Protein AF-A0A368G8Z0-F1 (afdb_monomer_lite)

Foldseek 3Di:
DAAPPDDDPDPPDDCVVVDDPQAQKEWEADPPALFGDPRDIDGHPDPVSVVLVVVLVVCQVVAAPEPQPHSRNSNLLSCCVVFQVPFPLNVVLVVLRNHHHDPVSSRVSSVSSVVSNVPGDDSHYHYDYDPPPPD

Structure (mmCIF, N/CA/C/O backbone):
data_AF-A0A368G8Z0-F1
#
_entry.id   AF-A0A368G8Z0-F1
#
loop_
_atom_site.group_PDB
_atom_site.id
_atom_site.type_symbol
_atom_site.label_atom_id
_atom_site.label_alt_id
_atom_site.label_comp_id
_atom_site.label_asym_id
_atom_site.label_entity_id
_atom_site.label_seq_id
_atom_site.pdbx_PDB_ins_code
_atom_site.Cartn_x
_atom_site.Cartn_y
_atom_site.Cartn_z
_atom_site.occupancy
_atom_site.B_iso_or_equiv
_atom_site.auth_seq_id
_atom_site.auth_comp_id
_atom_site.auth_asym_id
_atom_site.auth_atom_id
_atom_site.pdbx_PDB_model_num
ATOM 1 N N . MET A 1 1 ? -13.472 3.399 2.318 1.00 83.19 1 MET A N 1
ATOM 2 C CA . MET A 1 1 ? -13.817 3.162 0.897 1.00 83.19 1 MET A CA 1
ATOM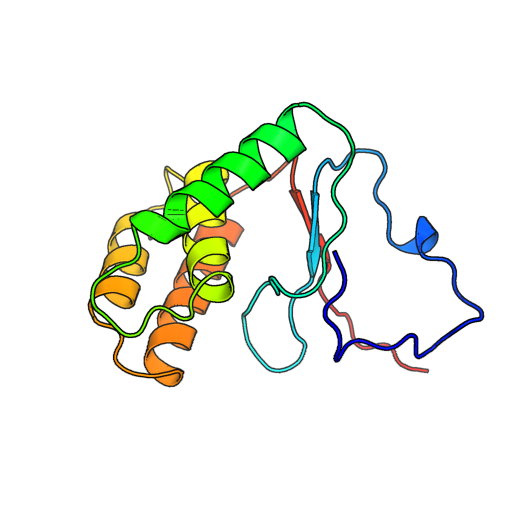 3 C C . MET A 1 1 ? -14.333 1.741 0.763 1.00 83.19 1 MET A C 1
ATOM 5 O O . MET A 1 1 ? -13.864 0.911 1.533 1.00 83.19 1 MET A O 1
ATOM 9 N N . ILE A 1 2 ? -15.295 1.479 -0.125 1.00 89.94 2 ILE A N 1
ATOM 10 C CA . ILE A 1 2 ? -15.817 0.134 -0.417 1.00 89.94 2 ILE A CA 1
ATOM 11 C C . ILE A 1 2 ? -16.066 0.055 -1.928 1.00 89.94 2 ILE A C 1
ATOM 13 O O . ILE A 1 2 ? -16.784 0.907 -2.456 1.00 89.94 2 ILE A O 1
ATOM 17 N N . ASP A 1 3 ? -15.471 -0.928 -2.597 1.00 90.44 3 ASP A N 1
ATOM 18 C CA . ASP A 1 3 ? -15.679 -1.179 -4.024 1.00 90.44 3 ASP A CA 1
ATOM 19 C C . ASP A 1 3 ? -17.075 -1.753 -4.307 1.00 90.44 3 ASP A C 1
ATOM 21 O O . ASP A 1 3 ? -17.719 -2.365 -3.454 1.00 90.44 3 ASP A O 1
ATOM 25 N N . ALA A 1 4 ? -17.559 -1.555 -5.534 1.00 93.25 4 ALA A N 1
ATOM 26 C CA . ALA A 1 4 ? -18.914 -1.937 -5.935 1.00 93.25 4 ALA A CA 1
ATOM 27 C C . ALA A 1 4 ? -19.159 -3.459 -5.966 1.00 93.25 4 ALA A C 1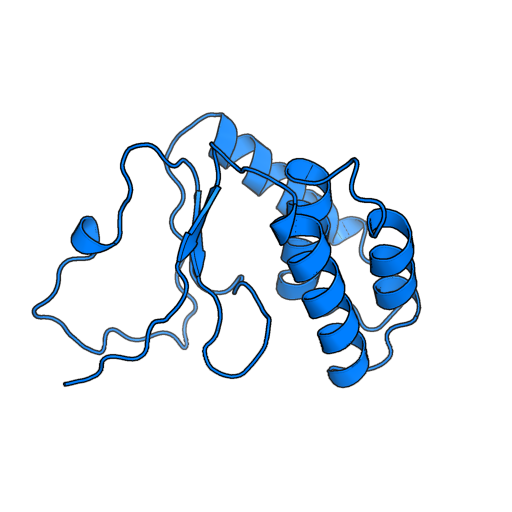
ATOM 29 O O . ALA A 1 4 ? -20.309 -3.891 -6.023 1.00 93.25 4 ALA A O 1
ATOM 30 N N . ASP A 1 5 ? -18.098 -4.265 -5.945 1.00 89.94 5 ASP A N 1
ATOM 31 C CA . ASP A 1 5 ? -18.131 -5.727 -5.907 1.00 89.94 5 ASP A CA 1
ATOM 32 C C . ASP A 1 5 ? -17.931 -6.304 -4.491 1.00 89.94 5 ASP A C 1
ATOM 34 O O . ASP A 1 5 ? -17.818 -7.520 -4.327 1.00 89.94 5 ASP A O 1
ATOM 38 N N . ILE A 1 6 ? -17.951 -5.454 -3.456 1.00 88.44 6 ILE A N 1
ATOM 39 C CA . ILE A 1 6 ? -17.864 -5.856 -2.048 1.00 88.44 6 ILE A CA 1
ATOM 40 C C . ILE A 1 6 ? -19.251 -5.842 -1.396 1.00 88.44 6 ILE A C 1
ATOM 42 O O . ILE A 1 6 ? -19.991 -4.861 -1.462 1.00 88.44 6 ILE A O 1
ATOM 46 N N . GLY A 1 7 ? -19.591 -6.942 -0.718 1.00 88.62 7 GLY A N 1
ATOM 47 C CA . GLY A 1 7 ? -20.865 -7.127 -0.023 1.00 88.62 7 GLY A CA 1
ATOM 48 C C . GLY A 1 7 ? -20.700 -7.492 1.453 1.00 88.62 7 GLY A C 1
ATOM 49 O O . GLY A 1 7 ? -19.717 -8.113 1.856 1.00 88.62 7 GLY A O 1
ATOM 50 N N . VAL A 1 8 ? -21.692 -7.129 2.268 1.00 89.38 8 VAL A N 1
ATOM 51 C CA . VAL A 1 8 ? -21.767 -7.534 3.680 1.00 89.38 8 VAL A CA 1
ATOM 52 C C . VAL A 1 8 ? -22.249 -8.983 3.762 1.00 89.38 8 VAL A C 1
ATOM 54 O O . VAL A 1 8 ? -23.353 -9.289 3.320 1.00 89.38 8 VAL A O 1
ATOM 57 N N . VAL A 1 9 ? -21.431 -9.864 4.345 1.00 89.75 9 VAL A N 1
ATOM 58 C CA . VAL A 1 9 ? -21.744 -11.302 4.500 1.00 89.75 9 VAL A CA 1
ATOM 59 C C . VAL A 1 9 ? -22.266 -11.683 5.889 1.00 89.75 9 VAL A C 1
ATOM 61 O O . VAL A 1 9 ? -22.811 -12.768 6.061 1.00 89.75 9 VAL A O 1
ATOM 64 N N . ASN A 1 10 ? -22.086 -10.815 6.890 1.00 91.00 10 ASN A N 1
ATOM 65 C CA . ASN A 1 10 ? -22.564 -11.031 8.254 1.00 91.00 10 ASN A CA 1
ATOM 66 C C . ASN A 1 10 ? -23.078 -9.716 8.847 1.00 91.00 10 ASN A C 1
ATOM 68 O O . ASN A 1 10 ? -22.319 -8.918 9.392 1.00 91.00 10 ASN A O 1
ATOM 72 N N . GLU A 1 11 ? -24.386 -9.511 8.752 1.00 89.06 11 GLU A N 1
ATOM 73 C CA . GLU A 1 11 ? -25.102 -8.325 9.221 1.00 89.06 11 GLU A CA 1
ATOM 74 C C . GLU A 1 11 ? -25.246 -8.248 10.747 1.00 89.06 11 GLU A C 1
ATOM 76 O O . GLU A 1 11 ? -25.666 -7.223 11.283 1.00 89.06 11 GLU A O 1
ATOM 81 N N . LYS A 1 12 ? -24.913 -9.328 11.463 1.00 94.94 12 LYS A N 1
ATOM 82 C CA . LYS A 1 12 ? -25.000 -9.384 12.930 1.00 94.94 12 LYS A CA 1
ATOM 83 C C . LYS A 1 12 ? -23.767 -8.809 13.615 1.00 94.94 12 LYS A C 1
ATOM 85 O O . LYS A 1 12 ? -23.820 -8.547 14.816 1.00 94.94 12 LYS A O 1
ATOM 90 N N . ARG A 1 13 ? -22.670 -8.639 12.875 1.00 92.31 13 ARG A N 1
ATOM 91 C CA . ARG A 1 13 ? -21.432 -8.039 13.373 1.00 92.31 13 ARG A CA 1
ATOM 92 C C . ARG A 1 13 ? -21.353 -6.572 13.000 1.00 92.31 13 ARG A C 1
ATOM 94 O O . ARG A 1 13 ? -21.864 -6.137 11.971 1.00 92.31 13 ARG A O 1
ATOM 101 N N . ARG A 1 14 ? -20.701 -5.811 13.866 1.00 91.81 14 ARG A N 1
ATOM 102 C CA . ARG A 1 14 ? -20.512 -4.372 13.729 1.00 91.81 14 ARG A CA 1
ATOM 103 C C . ARG A 1 14 ? -19.121 -4.066 13.196 1.00 91.81 14 ARG A C 1
ATOM 105 O O . ARG A 1 14 ? -18.160 -4.760 13.523 1.00 91.81 14 ARG A O 1
ATOM 112 N N . ILE A 1 15 ? -18.999 -3.012 12.392 1.00 90.25 15 ILE A N 1
ATOM 113 C CA . ILE A 1 15 ? -17.705 -2.615 11.822 1.00 90.25 15 ILE A CA 1
ATOM 114 C C . ILE A 1 15 ? -16.734 -2.140 12.909 1.00 90.25 15 ILE A C 1
ATOM 116 O O . ILE A 1 15 ? -15.530 -2.338 12.797 1.00 90.25 15 ILE A O 1
ATOM 120 N N . GLU A 1 16 ? -17.269 -1.592 13.998 1.00 92.81 16 GLU A N 1
ATOM 121 C CA . GLU A 1 16 ? -16.546 -1.129 15.179 1.00 92.81 16 GLU A CA 1
ATOM 122 C C . GLU A 1 16 ? -15.744 -2.243 15.863 1.00 92.81 16 GLU A C 1
ATOM 124 O O . GLU A 1 16 ? -14.753 -1.949 16.523 1.00 92.81 16 GLU A O 1
ATOM 129 N N . GLU A 1 17 ? -16.115 -3.513 15.671 1.00 91.50 17 GLU A N 1
ATOM 130 C CA . GLU A 1 17 ? -15.347 -4.667 16.163 1.00 91.50 17 GLU A CA 1
ATOM 131 C C . GLU A 1 17 ? -13.993 -4.829 15.452 1.00 91.50 17 GLU A C 1
ATOM 133 O O . GLU A 1 17 ? -13.113 -5.522 15.956 1.00 91.50 17 GLU A O 1
ATOM 138 N N . PHE A 1 18 ? -13.829 -4.209 14.282 1.00 88.44 18 PHE A N 1
ATOM 139 C CA . PHE A 1 18 ? -12.618 -4.261 13.461 1.00 88.44 18 PHE A CA 1
ATOM 140 C C . PHE A 1 18 ? -11.840 -2.937 13.478 1.00 88.44 18 PHE A C 1
ATOM 142 O O . PHE A 1 18 ? -10.833 -2.806 12.781 1.00 88.44 18 PHE A O 1
ATOM 149 N N . ILE A 1 19 ? -12.304 -1.947 14.249 1.00 92.56 19 ILE A N 1
ATOM 150 C CA . ILE A 1 19 ? -11.651 -0.644 14.373 1.00 92.56 19 ILE A CA 1
ATOM 151 C C . ILE A 1 19 ? -10.684 -0.665 15.553 1.00 92.56 19 ILE A C 1
ATOM 153 O O . ILE A 1 19 ? -11.082 -0.845 16.702 1.00 92.56 19 ILE A O 1
ATOM 157 N N . ASP A 1 20 ? -9.418 -0.384 15.263 1.00 92.31 20 ASP A N 1
ATOM 158 C CA . ASP A 1 20 ? -8.441 0.030 16.262 1.00 92.31 20 ASP A CA 1
ATOM 159 C C . ASP A 1 20 ? -8.436 1.567 16.353 1.00 92.31 20 ASP A C 1
ATOM 161 O O . ASP A 1 20 ? -8.032 2.277 15.424 1.00 92.31 20 ASP A O 1
ATOM 165 N N . TRP A 1 21 ? -8.919 2.087 17.485 1.00 92.38 21 TRP A N 1
ATOM 166 C CA . TRP A 1 21 ? -9.058 3.523 17.745 1.00 92.38 21 TRP A CA 1
ATOM 167 C C . TRP A 1 21 ? -7.734 4.245 18.014 1.00 92.38 21 TRP A C 1
ATOM 169 O O . TRP A 1 21 ? -7.747 5.473 18.144 1.00 92.38 21 TRP A O 1
ATOM 179 N N . ASP A 1 22 ? -6.594 3.567 17.919 1.00 93.56 22 ASP A N 1
ATOM 180 C CA . ASP A 1 22 ? -5.270 4.196 17.898 1.00 93.56 22 ASP A CA 1
ATOM 181 C C . ASP A 1 22 ? -4.681 4.299 16.479 1.00 93.56 22 ASP A C 1
ATOM 183 O O . ASP A 1 22 ? -3.612 4.875 16.287 1.00 93.56 22 ASP A O 1
ATOM 187 N N . LYS A 1 23 ? -5.385 3.781 15.461 1.00 93.75 23 LYS A N 1
ATOM 188 C CA . LYS A 1 23 ? -4.900 3.713 14.073 1.00 93.75 23 LYS A CA 1
ATOM 189 C C . LYS A 1 23 ? -5.582 4.718 13.157 1.00 93.75 23 LYS A C 1
ATOM 191 O O . LYS A 1 23 ? -6.800 4.912 13.192 1.00 93.75 23 LYS A O 1
ATOM 196 N N . ASP A 1 24 ? -4.797 5.352 12.298 1.00 95.75 24 ASP A N 1
ATOM 197 C CA . ASP A 1 24 ? -5.299 6.318 11.322 1.00 95.75 24 ASP A CA 1
ATOM 198 C C . ASP A 1 24 ? -5.823 5.636 10.061 1.00 95.75 24 ASP A C 1
ATOM 200 O O . ASP A 1 24 ? -6.772 6.117 9.443 1.00 95.75 24 ASP A O 1
ATOM 204 N N . LEU A 1 25 ? -5.223 4.506 9.694 1.00 95.88 25 LEU A N 1
ATOM 205 C CA . LEU A 1 25 ? -5.580 3.729 8.516 1.00 95.88 25 LEU A CA 1
ATOM 206 C C . LEU A 1 25 ? -5.667 2.252 8.873 1.00 95.88 25 LEU A C 1
ATOM 208 O O . LEU A 1 25 ? -4.787 1.720 9.551 1.00 95.88 25 LEU A O 1
ATOM 212 N N . ILE A 1 26 ? -6.708 1.589 8.381 1.00 95.00 26 ILE A N 1
ATOM 213 C CA . ILE A 1 26 ? -6.894 0.149 8.534 1.00 95.00 26 ILE A CA 1
ATOM 214 C C . ILE A 1 26 ? -7.135 -0.447 7.153 1.00 95.00 26 ILE A C 1
ATOM 216 O O . ILE A 1 26 ? -8.137 -0.153 6.498 1.00 95.00 26 ILE A O 1
ATOM 220 N N . PHE A 1 27 ? -6.205 -1.294 6.736 1.00 94.12 27 PHE A N 1
ATOM 221 C CA . PHE A 1 27 ? -6.298 -2.121 5.540 1.00 94.12 27 PHE A CA 1
ATOM 222 C C . PHE A 1 27 ? -6.418 -3.593 5.940 1.00 94.12 27 PHE A C 1
ATOM 224 O O . PHE A 1 27 ? -6.271 -3.939 7.114 1.00 94.12 27 PHE A O 1
ATOM 231 N N . TYR A 1 28 ? -6.637 -4.474 4.968 1.00 90.69 28 TYR A N 1
ATOM 232 C CA . TYR A 1 28 ? -6.601 -5.916 5.185 1.00 90.69 28 TYR A CA 1
ATOM 233 C C . TYR A 1 28 ? -5.910 -6.644 4.033 1.00 90.69 28 TYR A C 1
ATOM 235 O O . TYR A 1 28 ? -5.823 -6.134 2.912 1.00 90.69 28 TYR A O 1
ATOM 243 N N . GLU A 1 29 ? -5.389 -7.828 4.335 1.00 88.81 29 GLU A N 1
ATOM 244 C CA . GLU A 1 29 ? -4.816 -8.743 3.348 1.00 88.81 29 GLU A CA 1
ATOM 245 C C . GLU A 1 29 ? -5.922 -9.529 2.637 1.00 88.81 29 GLU A C 1
ATOM 247 O O . GLU A 1 29 ? -6.872 -9.985 3.274 1.00 88.81 29 GLU A O 1
ATOM 252 N N . ARG A 1 30 ? -5.805 -9.726 1.322 1.00 84.25 30 ARG A N 1
ATOM 253 C CA . ARG A 1 30 ? -6.677 -10.666 0.608 1.00 84.25 30 ARG A CA 1
ATOM 254 C C . ARG A 1 30 ? -6.345 -12.103 1.029 1.00 84.25 30 ARG A C 1
ATOM 256 O O . ARG A 1 30 ? -5.192 -12.446 1.256 1.00 84.25 30 ARG A O 1
ATOM 263 N N . PHE A 1 31 ? -7.349 -12.976 1.040 1.00 79.38 31 PHE A N 1
ATOM 264 C CA . PHE A 1 31 ? -7.186 -14.369 1.480 1.00 79.38 31 PHE A CA 1
ATOM 265 C C . PHE A 1 31 ? -6.426 -15.271 0.493 1.00 79.38 31 PHE A C 1
ATOM 267 O O . PHE A 1 31 ? -5.942 -16.335 0.871 1.00 79.38 31 PHE A O 1
ATOM 274 N N . PHE A 1 32 ? -6.358 -14.894 -0.788 1.00 76.38 32 PHE A N 1
ATOM 275 C CA . PHE A 1 32 ? -5.844 -15.755 -1.863 1.00 76.38 32 PHE A CA 1
ATOM 276 C C . PHE A 1 32 ? -4.505 -15.297 -2.451 1.00 76.38 32 PHE A C 1
ATOM 278 O O . PHE A 1 32 ? -3.946 -15.995 -3.297 1.00 76.38 32 PHE A O 1
ATOM 285 N N . ASN A 1 33 ? -3.990 -14.133 -2.050 1.00 77.69 33 ASN A N 1
ATOM 286 C CA . ASN A 1 33 ? -2.695 -13.627 -2.495 1.00 77.69 33 ASN A CA 1
ATOM 287 C C . ASN A 1 33 ? -2.043 -12.765 -1.398 1.00 77.69 33 ASN A C 1
ATOM 289 O O . ASN A 1 33 ? -2.630 -12.514 -0.353 1.00 77.69 33 ASN A O 1
ATOM 293 N N . PHE A 1 34 ? -0.805 -12.322 -1.618 1.00 79.88 34 PHE A N 1
ATOM 294 C CA . PHE A 1 34 ? -0.050 -11.533 -0.636 1.00 79.88 34 PHE A CA 1
ATOM 295 C C . PHE A 1 34 ? -0.406 -10.035 -0.651 1.00 79.88 34 PHE A C 1
ATOM 297 O O . PHE A 1 34 ? 0.382 -9.213 -0.183 1.00 79.88 34 PHE A O 1
ATOM 304 N N . GLU A 1 35 ? -1.547 -9.650 -1.228 1.00 88.62 35 GLU A N 1
ATOM 305 C CA . GLU A 1 35 ? -1.899 -8.243 -1.404 1.00 88.62 35 GLU A CA 1
ATOM 306 C C . GLU A 1 35 ? -2.596 -7.667 -0.178 1.00 88.62 35 GLU A C 1
ATOM 308 O O . GLU A 1 35 ? -3.566 -8.226 0.332 1.00 88.62 35 GLU A O 1
ATOM 313 N N . ILE A 1 36 ? -2.167 -6.473 0.223 1.00 92.88 36 ILE A N 1
ATOM 314 C CA . ILE A 1 36 ? -2.990 -5.572 1.031 1.00 92.88 36 ILE A CA 1
ATOM 315 C C . ILE A 1 36 ? -3.959 -4.894 0.071 1.00 92.88 36 ILE A C 1
ATOM 317 O O . ILE A 1 36 ? -3.511 -4.236 -0.865 1.00 92.88 36 ILE A O 1
ATOM 321 N N . THR A 1 37 ? -5.267 -5.057 0.245 1.00 91.75 37 THR A N 1
ATOM 322 C CA . THR A 1 37 ? -6.220 -4.608 -0.776 1.00 91.75 37 THR A CA 1
ATOM 323 C C . THR A 1 37 ? -6.388 -3.086 -0.806 1.00 91.75 37 THR A C 1
ATOM 325 O O . THR A 1 37 ? -6.429 -2.423 0.229 1.00 91.75 37 THR A O 1
ATOM 328 N N . ALA A 1 38 ? -6.505 -2.529 -2.009 1.00 94.25 38 ALA A N 1
ATOM 329 C CA . ALA A 1 38 ? -6.882 -1.136 -2.215 1.00 94.25 38 ALA A CA 1
ATOM 330 C C . ALA A 1 38 ? -8.403 -0.947 -2.206 1.00 94.25 38 ALA A C 1
ATOM 332 O O . ALA A 1 38 ? -8.867 0.123 -1.831 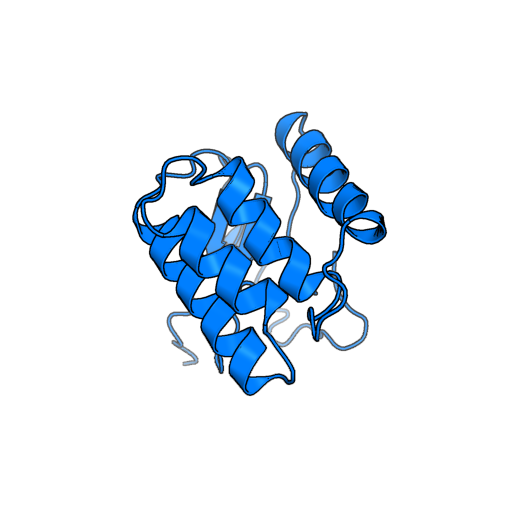1.00 94.25 38 ALA A O 1
ATOM 333 N N . GLY A 1 39 ? -9.177 -1.986 -2.541 1.00 90.62 39 GLY A N 1
ATOM 334 C CA . GLY A 1 39 ? -10.613 -1.868 -2.813 1.00 90.62 39 GLY A CA 1
ATOM 335 C C . GLY A 1 39 ? -11.498 -1.635 -1.589 1.00 90.62 39 GLY A C 1
ATOM 336 O O . GLY A 1 39 ? -12.668 -1.271 -1.692 1.00 90.62 39 GLY A O 1
ATOM 337 N N . THR A 1 40 ? -10.981 -1.844 -0.378 1.00 91.56 40 THR A N 1
ATOM 338 C CA . THR A 1 40 ? -11.702 -1.504 0.853 1.00 91.56 40 THR A CA 1
ATOM 339 C C . THR A 1 40 ? -10.721 -1.219 1.980 1.00 91.56 40 THR A C 1
ATOM 341 O O . THR A 1 40 ? -9.817 -2.005 2.245 1.00 91.56 40 THR A O 1
ATOM 344 N N . TYR A 1 41 ? -10.921 -0.094 2.659 1.00 94.69 41 TYR A N 1
ATOM 345 C CA . TYR A 1 41 ? -10.120 0.331 3.806 1.00 94.69 41 TYR A CA 1
ATOM 346 C C . TYR A 1 41 ? -10.894 1.333 4.661 1.00 94.69 41 TYR A C 1
ATOM 348 O O . TYR A 1 41 ? -11.828 2.003 4.188 1.00 94.69 41 TYR A O 1
ATOM 356 N N . LEU A 1 42 ? -10.469 1.469 5.915 1.00 95.69 42 LEU A N 1
ATOM 357 C CA . LEU A 1 42 ? -10.931 2.503 6.833 1.00 95.69 42 LEU A CA 1
ATOM 358 C C . LEU A 1 42 ? -9.857 3.576 6.964 1.00 95.69 42 LEU A C 1
ATOM 360 O O . LEU A 1 42 ? -8.676 3.275 7.115 1.00 95.69 42 LEU A O 1
ATOM 364 N N . ALA A 1 43 ? -10.286 4.831 6.918 1.00 96.38 43 ALA A N 1
ATOM 365 C CA . ALA A 1 43 ? -9.429 5.984 7.127 1.00 96.38 43 ALA A CA 1
ATOM 366 C C . ALA A 1 43 ? -10.082 6.887 8.169 1.00 96.38 43 ALA A C 1
ATOM 368 O O . ALA A 1 43 ? -11.227 7.319 8.010 1.00 96.38 43 ALA A O 1
ATOM 369 N N . ARG A 1 44 ? -9.352 7.167 9.246 1.00 96.06 44 ARG A N 1
ATOM 370 C CA . ARG A 1 44 ? -9.732 8.166 10.238 1.00 96.06 44 ARG A CA 1
ATOM 371 C C . ARG A 1 44 ? -9.684 9.541 9.595 1.00 96.06 44 ARG A C 1
ATOM 373 O O . ARG A 1 44 ? -8.842 9.826 8.750 1.00 96.06 44 ARG A O 1
ATOM 380 N N . ASN A 1 45 ? -10.533 10.444 10.065 1.00 96.19 45 ASN A N 1
ATOM 381 C CA . ASN A 1 45 ? -10.459 11.851 9.694 1.00 96.19 45 ASN A CA 1
ATOM 382 C C . ASN A 1 45 ? -9.282 12.594 10.376 1.00 96.19 45 ASN A C 1
ATOM 384 O O . ASN A 1 45 ? -9.484 13.620 11.025 1.00 96.19 45 ASN A O 1
ATOM 388 N N . SER A 1 46 ? -8.057 12.082 10.260 1.00 96.56 46 SER A N 1
ATOM 389 C CA . SER A 1 46 ? -6.841 12.649 10.854 1.00 96.56 46 SER A CA 1
ATOM 390 C C . SER A 1 46 ? -5.941 13.309 9.812 1.00 96.56 46 SER A C 1
ATOM 392 O O . SER A 1 46 ? -6.175 13.215 8.606 1.00 96.56 46 SER A O 1
ATOM 394 N N . GLU A 1 47 ? -4.936 14.049 10.272 1.00 96.31 47 GLU A N 1
ATOM 395 C CA . GLU A 1 47 ? -3.918 14.634 9.395 1.00 96.31 47 GLU A CA 1
ATOM 396 C C . GLU A 1 47 ? -3.074 13.540 8.727 1.00 96.31 47 GLU A C 1
ATOM 398 O O . GLU A 1 47 ? -2.929 13.543 7.507 1.00 96.31 47 GLU A O 1
ATOM 403 N N . ALA A 1 48 ? -2.626 12.542 9.497 1.00 94.88 48 ALA A N 1
ATOM 404 C CA . ALA A 1 48 ? -1.828 11.428 8.991 1.00 94.88 48 ALA A CA 1
ATOM 405 C C . ALA A 1 48 ? -2.546 10.640 7.881 1.00 94.88 48 ALA A C 1
ATOM 407 O O . ALA A 1 48 ? -1.955 10.371 6.836 1.00 94.88 48 ALA A O 1
ATOM 408 N N . ALA A 1 49 ? -3.836 10.329 8.057 1.00 96.31 49 ALA A N 1
ATOM 409 C CA . ALA A 1 49 ? -4.612 9.642 7.026 1.00 96.31 49 ALA A CA 1
ATOM 410 C C . ALA A 1 49 ? -4.754 10.484 5.748 1.00 96.31 49 ALA A C 1
ATOM 412 O O . ALA A 1 49 ? -4.637 9.950 4.648 1.00 96.31 49 ALA A O 1
ATOM 413 N N . ARG A 1 50 ? -4.970 11.803 5.867 1.00 97.12 50 ARG A N 1
ATOM 414 C CA . ARG A 1 50 ? -5.052 12.698 4.700 1.00 97.12 50 ARG A CA 1
ATOM 415 C C . ARG A 1 50 ? -3.733 12.755 3.938 1.00 97.12 50 ARG A C 1
ATOM 417 O O . ARG A 1 50 ? -3.763 12.614 2.721 1.00 97.12 50 ARG A O 1
ATOM 424 N N . ILE A 1 51 ? -2.611 12.920 4.641 1.00 96.19 51 ILE A N 1
ATOM 425 C CA . ILE A 1 51 ? -1.270 12.945 4.039 1.00 96.19 51 ILE A CA 1
ATOM 426 C C . ILE A 1 51 ? -1.004 11.632 3.301 1.00 96.19 51 ILE A C 1
ATOM 428 O O . ILE A 1 51 ? -0.633 11.646 2.130 1.00 96.19 51 ILE A O 1
ATOM 432 N N . PHE A 1 52 ? -1.274 10.498 3.950 1.00 96.31 52 PHE A N 1
ATOM 433 C CA . PHE A 1 52 ? -1.083 9.191 3.333 1.00 96.31 52 PHE A CA 1
ATOM 434 C C . PHE A 1 52 ? -1.946 9.017 2.076 1.00 96.31 52 PHE A C 1
ATOM 436 O O . PHE A 1 52 ? -1.433 8.595 1.044 1.00 96.31 52 PHE A O 1
ATOM 443 N N . LEU A 1 53 ? -3.244 9.339 2.137 1.00 97.19 53 LEU A N 1
ATOM 444 C CA . LEU A 1 53 ? -4.151 9.190 0.993 1.00 97.19 53 LEU A CA 1
ATOM 445 C C . LEU A 1 53 ? -3.792 10.142 -0.155 1.00 97.19 53 LEU A C 1
ATOM 447 O O . LEU A 1 53 ? -3.903 9.757 -1.316 1.00 97.19 53 LEU A O 1
ATOM 451 N N . GLN A 1 54 ? -3.338 11.360 0.153 1.00 97.56 54 GLN A N 1
ATOM 452 C CA . GLN A 1 54 ? -2.853 12.310 -0.849 1.00 97.56 54 GLN A CA 1
ATOM 453 C C . GLN A 1 54 ? -1.594 11.790 -1.542 1.00 97.56 54 GLN A C 1
ATOM 455 O O . GLN A 1 54 ? -1.564 11.733 -2.768 1.00 97.56 54 GLN A O 1
ATOM 460 N N . GLY A 1 55 ? -0.592 11.341 -0.784 1.00 96.56 55 GLY A N 1
ATOM 461 C CA . GLY A 1 55 ? 0.637 10.808 -1.368 1.00 96.56 55 GLY A CA 1
ATOM 462 C C . GLY A 1 55 ? 0.413 9.521 -2.169 1.00 96.56 55 GLY A C 1
ATOM 463 O O . GLY A 1 55 ? 0.995 9.356 -3.242 1.00 96.56 55 GLY A O 1
ATOM 464 N N . TRP A 1 56 ? -0.512 8.658 -1.732 1.00 97.62 56 TRP A N 1
ATOM 465 C CA . TRP A 1 56 ? -0.938 7.509 -2.531 1.00 97.62 56 TRP A CA 1
ATOM 466 C C . TRP A 1 56 ? -1.585 7.950 -3.852 1.00 97.62 56 TRP A C 1
ATOM 468 O O . TRP A 1 56 ? -1.218 7.435 -4.908 1.00 97.62 56 TRP A O 1
ATOM 478 N N . ALA A 1 57 ? -2.494 8.930 -3.823 1.00 97.12 57 ALA A N 1
ATOM 479 C CA . ALA A 1 57 ? -3.145 9.452 -5.026 1.00 97.12 57 ALA A CA 1
ATOM 480 C C . ALA A 1 57 ? -2.148 10.105 -6.001 1.00 97.12 57 ALA A C 1
ATOM 482 O O . ALA A 1 57 ? -2.259 9.931 -7.212 1.00 97.12 57 ALA A O 1
ATOM 483 N N . GLU A 1 58 ? -1.121 10.792 -5.496 1.00 97.19 58 GLU A N 1
ATOM 484 C CA . GLU A 1 58 ? -0.072 11.386 -6.332 1.00 97.19 58 GLU A CA 1
ATOM 485 C C . GLU A 1 58 ? 0.729 10.363 -7.150 1.00 97.19 58 GLU A C 1
ATOM 487 O O . GLU A 1 58 ? 1.370 10.739 -8.139 1.00 97.19 58 GLU A O 1
ATOM 492 N N . LEU A 1 59 ? 0.721 9.081 -6.764 1.00 96.25 59 LEU A N 1
ATOM 493 C CA . LEU A 1 59 ? 1.377 8.037 -7.547 1.00 96.25 59 LEU A CA 1
ATOM 494 C C . LEU A 1 59 ? 0.675 7.752 -8.871 1.00 96.25 59 LEU A C 1
ATOM 496 O O . LEU A 1 59 ? 1.333 7.209 -9.752 1.00 96.25 59 LEU A O 1
ATOM 500 N N . GLU A 1 60 ? -0.588 8.146 -9.063 1.00 93.81 60 GLU A N 1
ATOM 501 C CA . GLU A 1 60 ? -1.308 7.949 -10.330 1.00 93.81 60 GLU A CA 1
ATOM 502 C C . GLU A 1 60 ? -0.525 8.520 -11.528 1.00 93.81 60 GLU A C 1
ATOM 504 O O . GLU A 1 60 ? -0.426 7.881 -12.574 1.00 93.81 60 GLU A O 1
ATOM 509 N N . GLY A 1 61 ? 0.120 9.679 -11.349 1.00 92.69 61 GLY A N 1
ATOM 510 C CA . GLY A 1 61 ? 0.973 10.308 -12.364 1.00 92.69 61 GLY A CA 1
ATOM 511 C C . GLY A 1 61 ? 2.429 9.821 -12.391 1.00 92.69 61 GLY A C 1
ATOM 512 O O . GLY A 1 61 ? 3.211 10.309 -13.205 1.00 92.69 61 GLY A O 1
ATOM 513 N N . LYS A 1 62 ? 2.820 8.905 -11.496 1.00 94.62 62 LYS A N 1
ATOM 514 C CA . LYS A 1 62 ? 4.208 8.443 -11.280 1.00 94.62 62 LYS A CA 1
ATOM 515 C C . LYS A 1 62 ? 4.356 6.918 -11.422 1.00 94.62 62 LYS A C 1
ATOM 517 O O . LYS A 1 62 ? 5.376 6.361 -11.017 1.00 94.62 62 LYS A O 1
ATOM 522 N N . LEU A 1 63 ? 3.347 6.235 -11.967 1.00 96.88 63 LEU A N 1
ATOM 523 C CA . LEU A 1 63 ? 3.372 4.785 -12.174 1.00 96.88 63 LEU A CA 1
ATOM 524 C C . LEU A 1 63 ? 4.462 4.394 -13.186 1.00 96.88 63 LEU A C 1
ATOM 526 O O . LEU A 1 63 ? 4.705 5.133 -14.146 1.00 96.88 63 LEU A O 1
ATOM 530 N N . PRO A 1 64 ? 5.116 3.233 -13.016 1.00 96.81 64 PRO A N 1
ATOM 531 C CA . PRO A 1 64 ? 6.120 2.786 -13.968 1.00 96.81 64 PRO A CA 1
ATOM 532 C C . PRO A 1 64 ? 5.479 2.414 -15.309 1.00 96.81 64 PRO A C 1
ATOM 534 O O . PRO A 1 64 ? 4.337 1.960 -15.367 1.00 96.81 64 PRO A O 1
ATOM 537 N N . ALA A 1 65 ? 6.242 2.534 -16.399 1.00 96.75 65 ALA A N 1
ATOM 538 C CA . ALA A 1 65 ? 5.807 2.178 -17.757 1.00 96.75 65 ALA A CA 1
ATOM 539 C C . ALA A 1 65 ? 5.725 0.649 -18.007 1.00 96.75 65 ALA A C 1
ATOM 541 O O . ALA A 1 65 ? 5.872 0.178 -19.134 1.00 96.75 65 ALA A O 1
ATOM 542 N N . SER A 1 66 ? 5.535 -0.129 -16.944 1.00 97.44 66 SER A N 1
ATOM 543 C CA . SER A 1 66 ? 5.464 -1.588 -16.899 1.00 97.44 66 SER A CA 1
ATOM 544 C C . SER A 1 66 ? 4.055 -2.038 -16.493 1.00 97.44 66 SER A C 1
ATOM 546 O O . SER A 1 66 ? 3.166 -1.221 -16.263 1.00 97.44 66 SER A O 1
ATOM 548 N N . PHE A 1 67 ? 3.803 -3.343 -16.387 1.00 97.88 67 PHE A N 1
ATOM 549 C CA . PHE A 1 67 ? 2.546 -3.817 -15.809 1.00 97.88 67 PHE A CA 1
ATOM 550 C C . PHE A 1 67 ? 2.508 -3.511 -14.304 1.00 97.88 67 PHE A C 1
ATOM 552 O O . PHE A 1 67 ? 3.162 -4.183 -13.508 1.00 97.88 67 PHE A O 1
ATOM 559 N N . HIS A 1 68 ? 1.739 -2.500 -13.904 1.00 96.44 68 HIS A N 1
ATOM 560 C CA . HIS A 1 68 ? 1.881 -1.894 -12.576 1.00 96.44 68 HIS A CA 1
ATOM 561 C C . HIS A 1 68 ? 0.714 -2.142 -11.609 1.00 96.44 68 HIS A C 1
ATOM 563 O O . HIS A 1 68 ? 0.859 -1.849 -10.428 1.00 96.44 68 HIS A O 1
ATOM 569 N N . GLY A 1 69 ? -0.432 -2.663 -12.065 1.00 95.25 69 GLY A N 1
ATOM 570 C CA . GLY A 1 69 ? -1.574 -2.965 -11.184 1.00 95.25 69 GLY A CA 1
ATOM 571 C C . GLY A 1 69 ? -2.334 -1.747 -10.645 1.00 95.25 69 GLY A C 1
ATOM 572 O O . GLY A 1 69 ? -3.021 -1.862 -9.639 1.00 95.25 69 GLY A O 1
ATOM 573 N N . LYS A 1 70 ? -2.206 -0.589 -11.306 1.00 95.44 70 LYS A N 1
ATOM 574 C CA . LYS A 1 70 ? -2.876 0.685 -10.963 1.00 95.44 70 LYS A CA 1
ATOM 575 C C . LYS A 1 70 ? -2.707 1.078 -9.482 1.00 95.44 70 LYS A C 1
ATOM 577 O O . LYS A 1 70 ? -1.596 1.017 -8.960 1.00 95.44 70 LYS A O 1
ATOM 582 N N . ASP A 1 71 ? -3.787 1.501 -8.837 1.00 95.62 71 ASP A N 1
ATOM 583 C CA . ASP A 1 71 ? -3.885 1.901 -7.436 1.00 95.62 71 ASP A CA 1
ATOM 584 C C . ASP A 1 71 ? -3.472 0.774 -6.481 1.00 95.62 71 ASP A C 1
ATOM 586 O O . ASP A 1 71 ? -2.754 1.029 -5.516 1.00 95.62 71 ASP A O 1
ATOM 590 N N . GLN A 1 72 ? -3.824 -0.477 -6.794 1.00 95.25 72 GLN A N 1
ATOM 591 C CA . GLN A 1 72 ? -3.478 -1.649 -5.988 1.00 95.25 72 GLN A CA 1
ATOM 592 C C . GLN A 1 72 ? -1.961 -1.878 -5.908 1.00 95.25 72 GLN A C 1
ATOM 594 O O . GLN A 1 72 ? -1.435 -2.157 -4.826 1.00 95.25 72 GLN A O 1
ATOM 599 N N . GLY A 1 73 ? -1.245 -1.735 -7.028 1.00 96.50 73 GLY A N 1
ATOM 600 C CA . GLY A 1 73 ? 0.220 -1.789 -7.048 1.00 96.50 73 GLY A CA 1
ATOM 601 C C . GLY A 1 73 ? 0.861 -0.544 -6.430 1.00 96.50 73 GLY A C 1
ATOM 602 O O . GLY A 1 73 ? 1.797 -0.659 -5.638 1.00 96.50 73 GLY A O 1
ATOM 603 N N . ALA A 1 74 ? 0.301 0.638 -6.710 1.00 97.75 74 ALA A N 1
ATOM 604 C CA . ALA A 1 74 ? 0.743 1.895 -6.111 1.00 97.75 74 ALA A CA 1
ATOM 605 C C . ALA A 1 74 ? 0.641 1.882 -4.579 1.00 97.75 74 ALA A C 1
ATOM 607 O O . ALA A 1 74 ? 1.539 2.386 -3.912 1.00 97.75 74 ALA A O 1
ATOM 608 N N . LEU A 1 75 ? -0.392 1.246 -4.014 1.00 97.38 75 LEU A N 1
ATOM 609 C CA . LEU A 1 75 ? -0.574 1.110 -2.568 1.00 97.38 75 LEU A CA 1
ATOM 610 C C . LEU A 1 75 ? 0.618 0.407 -1.915 1.00 97.38 75 LEU A C 1
ATOM 612 O O . LEU A 1 75 ? 1.108 0.854 -0.884 1.00 97.38 75 LEU A O 1
ATOM 616 N N . HIS A 1 76 ? 1.119 -0.666 -2.531 1.00 96.31 76 HIS A N 1
ATOM 617 C CA . HIS A 1 76 ? 2.251 -1.428 -2.002 1.00 96.31 76 HIS A CA 1
ATOM 618 C C . HIS A 1 76 ? 3.551 -0.619 -2.053 1.00 96.31 76 HIS A C 1
ATOM 620 O O . HIS A 1 76 ? 4.303 -0.603 -1.075 1.00 96.31 76 HIS A O 1
ATOM 626 N N . ALA A 1 77 ? 3.792 0.092 -3.160 1.00 97.06 77 ALA A N 1
ATOM 627 C CA . ALA A 1 77 ? 4.935 0.992 -3.282 1.00 97.06 77 ALA A CA 1
ATOM 628 C C . ALA A 1 77 ? 4.862 2.133 -2.257 1.00 97.06 77 ALA A C 1
ATOM 630 O O . ALA A 1 77 ? 5.853 2.422 -1.589 1.00 97.06 77 ALA A O 1
ATOM 631 N N . TRP A 1 78 ? 3.683 2.739 -2.096 1.00 97.00 78 TRP A N 1
ATOM 632 C CA . TRP A 1 78 ? 3.465 3.843 -1.170 1.00 97.00 78 TRP A CA 1
ATOM 633 C C . TRP A 1 78 ? 3.600 3.421 0.289 1.00 97.00 78 TRP A C 1
ATOM 635 O O . TRP A 1 78 ? 4.310 4.063 1.052 1.00 97.00 78 TRP A O 1
ATOM 645 N N . MET A 1 79 ? 2.999 2.294 0.677 1.00 95.19 79 MET A N 1
ATOM 646 C CA . MET A 1 79 ? 3.166 1.740 2.021 1.00 95.19 79 MET A CA 1
ATOM 647 C C . MET A 1 79 ? 4.634 1.474 2.333 1.00 95.19 79 MET A C 1
ATOM 649 O O . MET A 1 79 ? 5.096 1.795 3.423 1.00 95.19 79 MET A O 1
ATOM 653 N N . MET A 1 80 ? 5.381 0.901 1.387 1.00 94.69 80 MET A N 1
ATOM 654 C CA . MET A 1 80 ? 6.813 0.682 1.564 1.00 94.69 80 MET A CA 1
ATOM 655 C C . MET A 1 80 ? 7.574 2.006 1.714 1.00 94.69 80 MET A C 1
ATOM 657 O O . MET A 1 80 ? 8.440 2.096 2.578 1.00 94.69 80 MET A O 1
ATOM 661 N N . HIS A 1 81 ? 7.243 3.023 0.915 1.00 94.75 81 HIS A N 1
ATOM 662 C CA . HIS A 1 81 ? 7.831 4.360 1.011 1.00 94.75 81 HIS A CA 1
ATOM 663 C C . HIS A 1 81 ? 7.589 5.014 2.369 1.00 94.75 81 HIS A C 1
ATOM 665 O O . HIS A 1 81 ? 8.539 5.424 3.028 1.00 94.75 81 HIS A O 1
ATOM 671 N N . GLU A 1 82 ? 6.339 5.044 2.815 1.00 93.31 82 GLU A N 1
ATOM 672 C CA . GLU A 1 82 ? 5.949 5.735 4.041 1.00 93.31 82 GLU A CA 1
ATOM 673 C C . GLU A 1 82 ? 6.369 4.981 5.304 1.00 93.31 82 GLU A C 1
ATOM 675 O O . GLU A 1 82 ? 6.789 5.581 6.291 1.00 93.31 82 GLU A O 1
ATOM 680 N N . LEU A 1 83 ? 6.249 3.652 5.298 1.00 92.75 83 LEU A N 1
ATOM 681 C CA . LEU A 1 83 ? 6.383 2.849 6.515 1.00 92.75 83 LEU A CA 1
ATOM 682 C C . LEU A 1 83 ? 7.739 2.152 6.615 1.00 92.75 83 LEU A C 1
ATOM 684 O O . LEU A 1 83 ? 8.206 1.886 7.720 1.00 92.75 83 LEU A O 1
ATOM 688 N N . ALA A 1 84 ? 8.385 1.852 5.487 1.00 93.62 84 ALA A N 1
ATOM 689 C CA . ALA A 1 84 ? 9.634 1.097 5.440 1.00 93.62 84 ALA A CA 1
ATOM 690 C C . ALA A 1 84 ? 10.707 1.717 4.513 1.00 93.62 84 ALA A C 1
ATOM 692 O O . ALA A 1 84 ? 11.376 0.969 3.789 1.00 93.62 84 ALA A O 1
ATOM 693 N N . PRO A 1 85 ? 10.956 3.046 4.546 1.00 93.50 85 PRO A N 1
ATOM 694 C CA . PRO A 1 85 ? 11.875 3.702 3.607 1.00 93.50 85 PRO A CA 1
ATOM 695 C C . PRO A 1 85 ? 13.325 3.212 3.726 1.00 93.50 85 PRO A C 1
ATOM 697 O O . PRO A 1 85 ? 14.098 3.317 2.783 1.00 93.50 85 PRO A O 1
ATOM 700 N N . GLN A 1 86 ? 13.702 2.667 4.887 1.00 93.19 86 GLN A N 1
ATOM 701 C CA . GLN A 1 86 ? 15.047 2.146 5.164 1.00 93.19 86 GLN A CA 1
ATOM 702 C C . GLN A 1 86 ? 15.161 0.630 4.954 1.00 93.19 86 GLN A C 1
ATOM 704 O O . GLN A 1 86 ? 16.160 0.014 5.338 1.00 93.19 86 GLN A O 1
ATOM 709 N N . SER A 1 87 ? 14.131 -0.008 4.392 1.00 94.12 87 SER A N 1
ATOM 710 C CA . SER A 1 87 ? 14.184 -1.439 4.128 1.00 94.12 87 SER A CA 1
ATOM 711 C C . SER A 1 87 ? 15.294 -1.759 3.131 1.00 94.12 87 SER A C 1
ATOM 713 O O . SER A 1 87 ? 15.370 -1.183 2.049 1.00 94.12 87 SER A O 1
ATOM 715 N N . LYS A 1 88 ? 16.106 -2.776 3.438 1.00 95.62 88 LYS A N 1
ATOM 716 C CA . LYS A 1 88 ? 17.122 -3.301 2.507 1.00 95.62 88 LYS A CA 1
ATOM 717 C C . LYS A 1 88 ? 16.516 -3.869 1.217 1.00 95.62 88 LYS A C 1
ATOM 719 O O . LYS A 1 88 ? 17.248 -4.153 0.274 1.00 95.62 88 LYS A O 1
ATOM 724 N N . LEU A 1 89 ? 15.200 -4.092 1.196 1.00 96.44 89 LEU A N 1
ATOM 725 C CA . LEU A 1 89 ? 14.468 -4.591 0.037 1.00 96.44 89 LEU A CA 1
ATOM 726 C C . LEU A 1 89 ? 13.925 -3.472 -0.861 1.00 96.44 89 LEU A C 1
ATOM 728 O O . LEU A 1 89 ? 13.491 -3.787 -1.963 1.00 96.44 89 LEU A O 1
ATOM 732 N N . TYR A 1 90 ? 13.978 -2.204 -0.436 1.00 96.50 90 TYR A N 1
ATOM 733 C CA . TYR A 1 90 ? 13.309 -1.082 -1.103 1.00 96.50 90 TYR A CA 1
ATOM 734 C C . TYR A 1 90 ? 13.590 -1.024 -2.614 1.00 96.50 90 TYR A C 1
ATOM 736 O O . TYR A 1 90 ? 12.678 -1.183 -3.430 1.00 96.50 90 TYR A O 1
ATOM 744 N N . ASP A 1 91 ? 14.866 -0.915 -2.993 1.00 98.06 91 ASP A N 1
ATOM 745 C CA . ASP A 1 91 ? 15.277 -0.828 -4.401 1.00 98.06 91 ASP A CA 1
ATOM 746 C C . ASP A 1 91 ? 14.946 -2.103 -5.182 1.00 98.06 91 ASP A C 1
ATOM 748 O O . ASP A 1 91 ? 14.536 -2.050 -6.341 1.00 98.06 91 ASP A O 1
ATOM 752 N N . LYS A 1 92 ? 15.070 -3.266 -4.532 1.00 98.25 92 LYS A N 1
ATOM 753 C CA . LYS A 1 92 ? 14.747 -4.559 -5.142 1.00 98.25 92 LYS A CA 1
ATOM 754 C C . LYS A 1 92 ? 13.257 -4.660 -5.471 1.00 98.25 92 LYS A C 1
ATOM 756 O O . LYS A 1 92 ? 12.908 -5.184 -6.526 1.00 98.25 92 LYS A O 1
ATOM 761 N N . CYS A 1 93 ? 12.381 -4.178 -4.593 1.00 98.00 93 CYS A N 1
ATOM 762 C CA . CYS A 1 93 ? 10.946 -4.201 -4.843 1.00 98.00 93 CYS A CA 1
ATOM 763 C C . CYS A 1 93 ? 10.574 -3.244 -5.981 1.00 98.00 93 CYS A C 1
ATOM 765 O O . CYS A 1 93 ? 9.845 -3.640 -6.888 1.00 98.00 93 CYS A O 1
ATOM 767 N N . LEU A 1 94 ? 11.129 -2.027 -6.005 1.00 98.19 94 LEU A N 1
ATOM 768 C CA . LEU A 1 94 ? 10.889 -1.093 -7.111 1.00 98.19 94 LEU A CA 1
ATOM 769 C C . LEU A 1 94 ? 11.402 -1.628 -8.455 1.00 98.19 94 LEU A C 1
ATOM 771 O O . LEU A 1 94 ? 10.730 -1.475 -9.472 1.00 98.19 94 LEU A O 1
ATOM 775 N N . ASP A 1 95 ? 12.550 -2.307 -8.476 1.00 98.50 95 ASP A N 1
ATOM 776 C CA . ASP A 1 95 ? 13.060 -2.972 -9.678 1.00 98.50 95 ASP A CA 1
ATOM 777 C C . ASP A 1 95 ? 12.121 -4.090 -10.174 1.00 98.50 95 ASP A C 1
ATOM 779 O O . ASP A 1 95 ? 11.844 -4.184 -11.372 1.00 98.50 95 ASP A O 1
ATOM 783 N N . LEU A 1 96 ? 11.552 -4.897 -9.269 1.00 98.50 96 LEU A N 1
ATOM 784 C CA . LEU A 1 96 ? 10.526 -5.883 -9.635 1.00 98.50 96 LEU A CA 1
ATOM 785 C C . LEU A 1 96 ? 9.291 -5.215 -10.253 1.00 98.50 96 LEU A C 1
ATOM 787 O O . LEU A 1 96 ? 8.779 -5.704 -11.261 1.00 98.50 96 LEU A O 1
ATOM 791 N N . TRP A 1 97 ? 8.845 -4.086 -9.697 1.00 97.94 97 TRP A N 1
ATOM 792 C CA . TRP A 1 97 ? 7.705 -3.339 -10.230 1.00 97.94 97 TRP A CA 1
ATOM 793 C C . TRP A 1 97 ? 7.996 -2.791 -11.631 1.00 97.94 97 TRP A C 1
ATOM 795 O O . TRP A 1 97 ? 7.225 -3.015 -12.564 1.00 97.94 97 TRP A O 1
ATOM 805 N N . ASN A 1 98 ? 9.161 -2.167 -11.816 1.00 98.38 98 ASN A N 1
ATOM 806 C CA . ASN A 1 98 ? 9.609 -1.606 -13.094 1.00 98.38 98 ASN A CA 1
ATOM 807 C C . ASN A 1 98 ? 9.774 -2.657 -14.202 1.00 98.38 98 ASN A C 1
ATOM 809 O O . ASN A 1 98 ? 9.674 -2.327 -15.382 1.00 98.38 98 ASN A O 1
ATOM 813 N N . ARG A 1 99 ? 10.024 -3.923 -13.848 1.00 98.06 99 ARG A N 1
ATOM 814 C CA . ARG A 1 99 ? 10.205 -5.023 -14.812 1.00 98.06 99 ARG A CA 1
ATOM 815 C C . ARG A 1 99 ? 8.968 -5.903 -14.990 1.00 98.06 99 ARG A C 1
ATOM 817 O O . ARG A 1 99 ? 9.018 -6.844 -15.783 1.00 98.06 99 ARG A O 1
ATOM 824 N N . SER A 1 100 ? 7.884 -5.605 -14.278 1.00 98.31 100 SER A N 1
ATOM 825 C CA . SER A 1 100 ? 6.657 -6.395 -14.287 1.00 98.31 100 SER A CA 1
ATOM 826 C C . SER A 1 100 ? 5.963 -6.388 -15.651 1.00 98.31 100 SER A C 1
ATOM 828 O O . SER A 1 100 ? 5.858 -5.353 -16.311 1.00 98.31 100 SER A O 1
ATOM 830 N N . LYS A 1 101 ? 5.469 -7.552 -16.086 1.00 98.25 101 LYS A N 1
ATOM 831 C CA . LYS A 1 101 ? 4.774 -7.711 -17.378 1.00 98.25 101 LYS A CA 1
ATOM 832 C C . LYS A 1 101 ? 3.348 -8.233 -17.248 1.00 98.25 101 LYS A C 1
ATOM 834 O O . LYS A 1 101 ? 2.591 -8.170 -18.213 1.00 98.25 101 LYS A O 1
ATOM 839 N N . ASN A 1 102 ? 2.996 -8.782 -16.092 1.00 97.50 102 ASN A N 1
ATOM 840 C CA . ASN A 1 102 ? 1.731 -9.465 -15.847 1.00 97.50 102 ASN A CA 1
ATOM 841 C C . ASN A 1 102 ? 1.463 -9.578 -14.336 1.00 97.50 102 ASN A C 1
ATOM 843 O O . ASN A 1 102 ? 2.253 -9.117 -13.510 1.00 97.50 102 ASN A O 1
ATOM 847 N N . TYR A 1 103 ? 0.348 -10.215 -13.978 1.00 94.44 103 TYR A N 1
ATOM 848 C CA . TYR A 1 103 ? -0.052 -10.422 -12.587 1.00 94.44 103 TYR A CA 1
ATOM 849 C C . TYR A 1 103 ? 0.920 -11.294 -11.778 1.00 94.44 103 TYR A C 1
ATOM 851 O O . TYR A 1 103 ? 1.069 -11.058 -10.580 1.00 94.44 103 TYR A O 1
ATOM 859 N N . ASP A 1 104 ? 1.620 -12.246 -12.402 1.00 95.25 104 ASP A N 1
ATOM 860 C CA . ASP A 1 104 ? 2.598 -13.089 -11.700 1.00 95.25 104 ASP A CA 1
ATOM 861 C C . ASP A 1 104 ? 3.825 -12.275 -11.278 1.00 95.25 104 ASP A C 1
ATOM 863 O O . ASP A 1 104 ? 4.332 -12.421 -10.165 1.00 95.25 104 ASP A O 1
ATOM 867 N N . ASP A 1 105 ? 4.308 -11.391 -12.151 1.00 97.00 105 ASP A N 1
ATOM 868 C CA . ASP A 1 105 ? 5.405 -10.483 -11.821 1.00 97.00 105 ASP A CA 1
ATOM 869 C C . ASP A 1 105 ? 4.974 -9.431 -10.795 1.00 97.00 105 ASP A C 1
ATOM 871 O O . ASP A 1 105 ? 5.713 -9.168 -9.842 1.00 97.00 105 ASP A O 1
ATOM 875 N N . LEU A 1 106 ? 3.756 -8.897 -10.928 1.00 95.75 106 LEU A N 1
ATOM 876 C CA . LEU A 1 106 ? 3.190 -7.977 -9.946 1.00 95.75 106 LEU A CA 1
ATOM 877 C C . LEU A 1 106 ? 3.063 -8.638 -8.566 1.00 95.75 106 LEU A C 1
ATOM 879 O O . LEU A 1 106 ? 3.423 -8.023 -7.569 1.00 95.75 106 LEU A O 1
ATOM 883 N N . SER A 1 107 ? 2.655 -9.907 -8.503 1.00 94.75 107 SER A N 1
ATOM 884 C CA . SER A 1 107 ? 2.567 -10.667 -7.247 1.00 9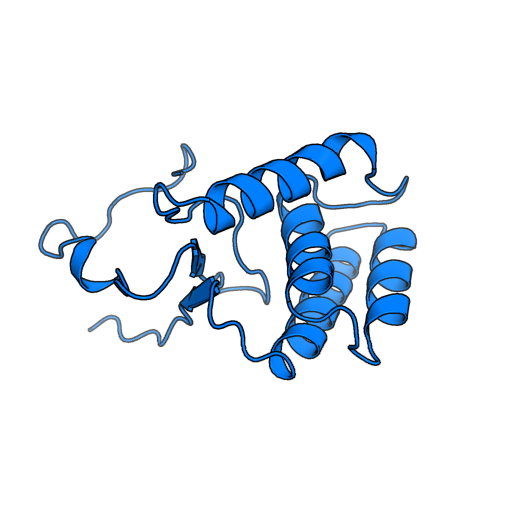4.75 107 SER A CA 1
ATOM 885 C C . SER A 1 107 ? 3.931 -10.841 -6.566 1.00 94.75 107 SER A C 1
ATOM 887 O O . SER A 1 107 ? 4.028 -10.837 -5.340 1.00 94.75 107 SER A O 1
ATOM 889 N N . LYS A 1 108 ? 5.023 -10.956 -7.338 1.00 96.25 108 LYS A N 1
ATOM 890 C CA . LYS A 1 108 ? 6.388 -10.967 -6.776 1.00 96.25 108 LYS A CA 1
ATOM 891 C C . LYS A 1 108 ? 6.757 -9.604 -6.196 1.00 96.25 108 LYS A C 1
ATOM 893 O O . LYS A 1 108 ? 7.409 -9.541 -5.155 1.00 96.25 108 LYS A O 1
ATOM 898 N N . PHE A 1 109 ? 6.358 -8.523 -6.867 1.00 97.25 109 PHE A N 1
ATOM 899 C CA . PHE A 1 109 ? 6.522 -7.165 -6.357 1.00 97.25 109 PHE A CA 1
ATOM 900 C C . PHE A 1 109 ? 5.737 -6.954 -5.053 1.00 97.25 109 PHE A C 1
ATOM 902 O O . PHE A 1 109 ? 6.328 -6.508 -4.070 1.00 97.25 109 PHE A O 1
ATOM 909 N N . THR A 1 110 ? 4.456 -7.331 -5.000 1.00 95.12 110 THR A N 1
ATOM 910 C CA . THR A 1 110 ? 3.634 -7.155 -3.792 1.00 95.12 110 THR A CA 1
ATOM 911 C C . THR A 1 110 ? 4.191 -7.954 -2.618 1.00 95.12 110 THR A C 1
ATOM 913 O O . THR A 1 110 ? 4.364 -7.389 -1.538 1.00 95.12 110 THR A O 1
ATOM 916 N N . LEU A 1 111 ? 4.599 -9.210 -2.839 1.00 94.31 111 LEU A N 1
ATOM 917 C CA . LEU A 1 111 ? 5.282 -10.021 -1.827 1.00 94.31 111 LEU A CA 1
ATOM 918 C C . LEU A 1 111 ? 6.588 -9.366 -1.347 1.00 94.31 111 LEU A C 1
ATOM 920 O O . LEU A 1 111 ? 6.844 -9.322 -0.147 1.00 94.31 111 LEU A O 1
ATOM 924 N N . CYS A 1 112 ? 7.398 -8.806 -2.251 1.00 96.31 112 CYS A N 1
ATOM 925 C CA . CYS A 1 112 ? 8.608 -8.073 -1.868 1.00 96.31 112 CYS A CA 1
ATOM 926 C C . CYS A 1 112 ? 8.284 -6.898 -0.932 1.00 96.31 112 CYS A C 1
ATOM 928 O O . CYS A 1 112 ? 8.926 -6.746 0.109 1.00 96.31 112 CYS A O 1
ATOM 930 N N . CYS A 1 113 ? 7.261 -6.101 -1.260 1.00 95.31 113 CYS A N 1
ATOM 931 C CA . CYS A 1 113 ? 6.810 -5.005 -0.405 1.00 95.31 113 CYS A CA 1
ATOM 932 C C . CYS A 1 113 ? 6.286 -5.506 0.948 1.00 95.31 113 CYS A C 1
ATOM 934 O O . CYS A 1 113 ? 6.578 -4.885 1.967 1.00 95.31 113 CYS A O 1
ATOM 936 N N . ARG A 1 114 ? 5.569 -6.639 1.001 1.00 91.56 114 ARG A N 1
ATOM 937 C CA . ARG A 1 114 ? 5.151 -7.255 2.276 1.00 91.56 114 ARG A CA 1
ATOM 938 C C . ARG A 1 114 ? 6.352 -7.606 3.150 1.00 91.56 114 ARG A C 1
ATOM 940 O O . ARG A 1 114 ? 6.364 -7.247 4.324 1.00 91.56 114 ARG A O 1
ATOM 947 N N . GLU A 1 115 ? 7.378 -8.232 2.578 1.00 92.62 115 GLU A N 1
ATOM 948 C CA . GLU A 1 115 ? 8.603 -8.559 3.315 1.00 92.62 115 GLU A CA 1
ATOM 949 C C . GLU A 1 115 ? 9.352 -7.306 3.784 1.00 92.62 115 GLU A C 1
ATOM 951 O O . GLU A 1 115 ? 9.866 -7.270 4.902 1.00 92.62 115 GLU A O 1
ATOM 956 N N . ALA A 1 116 ? 9.365 -6.241 2.977 1.00 93.50 116 ALA A N 1
ATOM 957 C CA . ALA A 1 116 ? 9.918 -4.957 3.396 1.00 93.50 116 ALA A CA 1
ATOM 958 C C . ALA A 1 116 ? 9.165 -4.392 4.615 1.00 93.50 116 ALA A C 1
ATOM 960 O O . ALA A 1 116 ? 9.790 -3.964 5.589 1.00 93.50 116 ALA A O 1
ATOM 961 N N . LEU A 1 117 ? 7.831 -4.452 4.584 1.00 90.44 117 LEU A N 1
ATOM 962 C CA . LEU A 1 117 ? 6.943 -3.961 5.638 1.00 90.44 117 LEU A CA 1
ATOM 963 C C . LEU A 1 117 ? 6.991 -4.795 6.924 1.00 90.44 117 LEU A C 1
ATOM 965 O O . LEU A 1 117 ? 6.787 -4.232 7.992 1.00 90.44 117 LEU A O 1
ATOM 969 N N . ASN A 1 118 ? 7.308 -6.095 6.865 1.00 82.62 118 ASN A N 1
ATOM 970 C CA . ASN A 1 118 ? 7.451 -6.944 8.061 1.00 82.62 118 ASN A CA 1
ATOM 971 C C . ASN A 1 118 ? 8.529 -6.435 9.038 1.00 82.62 118 ASN A C 1
ATOM 973 O O . ASN A 1 118 ? 8.517 -6.786 10.216 1.00 82.62 118 ASN A O 1
ATOM 977 N N . THR A 1 119 ? 9.466 -5.614 8.554 1.00 70.62 119 THR A N 1
ATOM 978 C CA . THR A 1 119 ? 10.530 -5.009 9.371 1.00 70.62 119 THR A CA 1
ATOM 979 C C . THR A 1 119 ? 10.177 -3.623 9.914 1.00 70.62 119 THR A C 1
ATOM 981 O O . THR A 1 119 ? 10.905 -3.092 10.753 1.00 70.62 119 THR A O 1
ATOM 984 N N . ALA A 1 120 ? 9.062 -3.046 9.465 1.00 67.56 120 ALA A N 1
ATOM 985 C CA . ALA A 1 120 ? 8.556 -1.763 9.919 1.00 67.56 120 ALA A CA 1
ATOM 986 C C . ALA A 1 120 ? 7.519 -1.957 11.031 1.00 67.56 120 ALA A C 1
ATOM 988 O O . ALA A 1 120 ? 6.654 -2.825 10.947 1.00 67.56 120 ALA A O 1
ATOM 989 N N . GLY A 1 121 ? 7.580 -1.126 12.071 1.00 60.41 121 GLY A N 1
ATOM 990 C CA . GLY A 1 121 ? 6.514 -1.019 13.066 1.00 60.41 121 GLY A CA 1
ATOM 991 C C . GLY A 1 121 ? 5.621 0.180 12.752 1.00 60.41 121 GLY A C 1
ATOM 992 O O . GLY A 1 121 ? 5.964 1.286 13.168 1.00 60.41 121 GLY A O 1
ATOM 993 N N . PRO A 1 122 ? 4.502 0.029 12.022 1.00 62.50 122 PRO A N 1
ATOM 994 C CA . PRO A 1 122 ? 3.639 1.166 11.752 1.00 62.50 122 PRO A CA 1
ATOM 995 C C . PRO A 1 122 ? 2.729 1.446 12.953 1.00 62.50 122 PRO A C 1
ATOM 997 O O . PRO A 1 122 ? 1.758 0.738 13.231 1.00 62.50 122 PRO A O 1
ATOM 1000 N N . ASN A 1 123 ? 3.014 2.540 13.660 1.00 72.19 123 ASN A N 1
ATOM 1001 C CA . ASN A 1 123 ? 2.097 3.057 14.675 1.00 72.19 123 ASN A CA 1
ATOM 1002 C C . ASN A 1 123 ? 0.800 3.597 14.040 1.00 72.19 123 ASN A C 1
ATOM 1004 O O . ASN A 1 123 ? -0.250 3.465 14.656 1.00 72.19 123 ASN A O 1
ATOM 1008 N N . THR A 1 124 ? 0.862 4.097 12.800 1.00 82.69 124 THR A N 1
ATOM 1009 C CA . THR A 1 124 ? -0.227 4.790 12.078 1.00 82.69 124 THR A CA 1
ATOM 1010 C C . THR A 1 124 ? -1.167 3.863 11.297 1.00 82.69 124 THR A C 1
ATOM 1012 O O . THR A 1 124 ? -2.364 4.136 11.201 1.00 82.69 124 THR A O 1
ATOM 1015 N N . VAL A 1 125 ? -0.647 2.770 10.729 1.00 91.12 125 VAL A N 1
ATOM 1016 C CA . VAL A 1 125 ? -1.393 1.865 9.836 1.00 91.12 125 VAL A CA 1
ATOM 1017 C C . VAL A 1 125 ? -1.527 0.493 10.480 1.00 91.12 125 VAL A C 1
ATOM 1019 O O . VAL A 1 125 ? -0.539 -0.089 10.924 1.00 91.12 125 VAL A O 1
ATOM 1022 N N . LEU A 1 126 ? -2.743 -0.042 10.493 1.00 91.75 126 LEU A N 1
ATOM 1023 C CA . LEU A 1 126 ? -3.024 -1.432 10.826 1.00 91.75 126 LEU A CA 1
ATOM 1024 C C . LEU A 1 126 ? -3.339 -2.213 9.553 1.00 91.75 126 LEU A C 1
ATOM 1026 O O . LEU A 1 126 ? -4.110 -1.768 8.705 1.00 91.75 126 LEU A O 1
ATOM 1030 N N . ILE A 1 127 ? -2.746 -3.397 9.445 1.00 90.62 127 ILE A N 1
ATOM 1031 C CA . ILE A 1 127 ? -3.071 -4.373 8.410 1.00 90.62 127 ILE A CA 1
ATOM 1032 C C . ILE A 1 127 ? -3.718 -5.551 9.123 1.00 90.62 127 ILE A C 1
ATOM 1034 O O . ILE A 1 127 ? -3.045 -6.297 9.838 1.00 90.62 127 ILE A O 1
ATOM 1038 N N . LEU A 1 128 ? -5.029 -5.690 8.957 1.00 89.19 128 LEU A N 1
ATOM 1039 C CA . LEU A 1 128 ? -5.761 -6.845 9.445 1.00 89.19 128 LEU A CA 1
ATOM 1040 C C . LEU A 1 128 ? -5.343 -8.061 8.620 1.00 89.19 128 LEU A C 1
ATOM 1042 O O . LEU A 1 128 ? -5.485 -8.087 7.397 1.00 89.19 128 LEU A O 1
ATOM 1046 N N . LYS A 1 129 ? -4.807 -9.062 9.310 1.00 83.56 129 LYS A N 1
ATOM 1047 C CA . LYS A 1 129 ? -4.551 -10.375 8.729 1.00 83.56 129 LYS A CA 1
ATOM 1048 C C . LYS A 1 129 ? -5.787 -11.222 8.938 1.00 83.56 12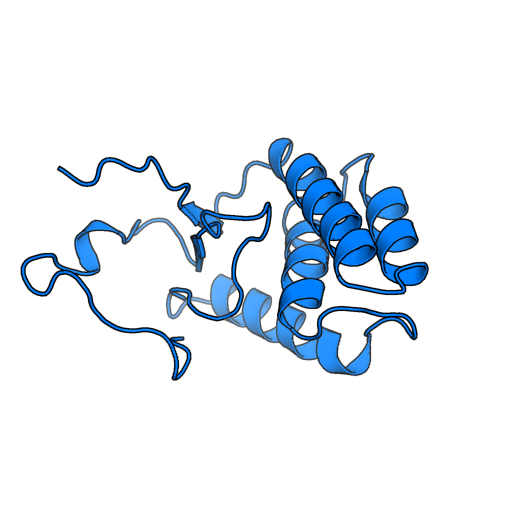9 LYS A C 1
ATOM 1050 O O . LYS A 1 129 ? -6.313 -11.260 10.052 1.00 83.56 129 LYS A O 1
ATOM 1055 N N . GLU A 1 130 ? -6.225 -11.928 7.908 1.00 69.81 130 GLU A N 1
ATOM 1056 C CA . GLU A 1 130 ? -7.200 -12.977 8.146 1.00 6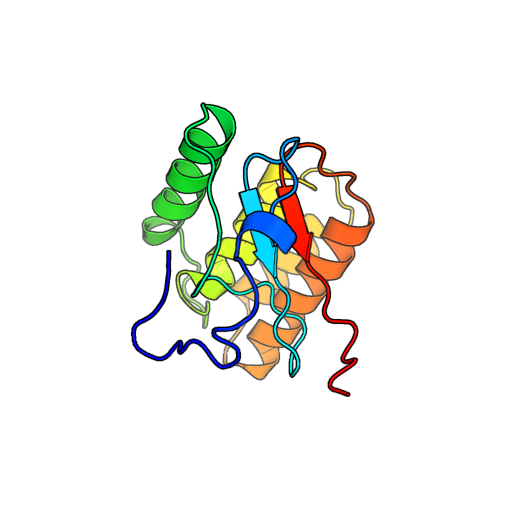9.81 130 GLU A CA 1
ATOM 1057 C C . GLU A 1 130 ? -6.538 -14.157 8.857 1.00 69.81 130 GLU A C 1
ATOM 1059 O O . GLU A 1 130 ? -5.607 -14.796 8.367 1.00 69.81 130 GLU A O 1
ATOM 1064 N N . VAL A 1 131 ? -7.085 -14.459 10.030 1.00 51.62 131 VAL A N 1
ATOM 1065 C CA . VAL A 1 131 ? -7.176 -15.818 10.542 1.00 51.62 131 VAL A CA 1
ATOM 1066 C C . VAL A 1 131 ? -8.559 -16.282 10.103 1.00 51.62 131 VAL A C 1
ATOM 1068 O O . VAL A 1 131 ? -9.555 -15.851 10.682 1.00 51.62 131 VAL A O 1
ATOM 1071 N N . CYS A 1 132 ? -8.651 -17.103 9.056 1.00 48.03 132 CYS A N 1
ATOM 1072 C CA . CYS A 1 132 ? -9.905 -17.769 8.711 1.00 48.03 132 CYS A CA 1
ATOM 1073 C C . CYS A 1 132 ? -10.355 -18.634 9.898 1.00 48.03 132 CYS A C 1
ATOM 1075 O O . CYS A 1 132 ? -9.949 -19.785 10.037 1.00 48.03 132 CYS A O 1
ATOM 1077 N N . GLN A 1 133 ? -11.200 -18.080 10.759 1.00 39.41 133 GLN A N 1
ATOM 1078 C CA . GLN A 1 133 ? -12.117 -18.834 11.600 1.00 39.41 133 GLN A CA 1
ATOM 1079 C C . GLN A 1 133 ? -13.525 -18.436 11.185 1.00 39.41 133 GLN A C 1
ATOM 1081 O O . GLN A 1 133 ? -14.196 -17.629 11.823 1.00 39.41 133 GLN A O 1
ATOM 1086 N N . ILE A 1 134 ? -13.937 -18.991 10.050 1.00 41.84 134 ILE A N 1
ATOM 1087 C CA . ILE A 1 134 ? -15.352 -19.149 9.745 1.00 41.84 134 ILE A CA 1
ATOM 1088 C C . ILE A 1 134 ? -15.813 -20.312 10.646 1.00 41.84 134 ILE A C 1
ATOM 1090 O O . ILE A 1 134 ? -15.203 -21.381 10.546 1.00 41.84 134 ILE A O 1
ATOM 1094 N N . PRO A 1 135 ? -16.762 -20.118 11.582 1.00 44.31 135 PRO A N 1
ATOM 1095 C CA . PRO A 1 135 ? -17.338 -21.223 12.346 1.00 44.31 135 PRO A CA 1
ATOM 1096 C C . PRO A 1 135 ? -18.092 -22.214 11.452 1.00 44.31 135 PRO A C 1
ATOM 1098 O O . PRO A 1 135 ? -18.627 -21.786 10.403 1.00 44.31 135 PRO A O 1
#

InterPro domains:
  IPR004988 Protein of unknown function DUF273 [PF03314] (2-118)
  IPR029044 Nucleotide-diphospho-sugar transferases [G3DSA:3.90.550.10] (1-115)

Organism: Ancylostoma caninum (NCBI:txid29170)

Sequence (135 aa):
MIDADIGVVNEKRRIEEFIDWDKDLIFYERFFNFEITAGTYLARNSEAARIFLQGWAELEGKLPASFHGKDQGALHAWMMHELAPQSKLYDKCLDLWNRSKNYDDLSKFTLCCREALNTAGPNTVLILKEVCQIP

Radius of gyration: 15.14 Å; chains: 1; bounding box: 42×36×36 Å

Secondary structure (DSSP, 8-state):
-B-TT---S-TTS-GGGG--TT-SEEEEB-SSSSPBPSSB-EE-SSHHHHHHHHHHHHGGGG--SS---HHHHHHHHHHHHHH-TT-TTHHHHHHHHHT--SHHHHHHHHHHHHHHHTT---SSEEEEPP-----

pLDDT: mean 90.57, std 11.36, range [39.41, 98.5]